Protein AF-A0A9X8VE17-F1 (afdb_monomer_lite)

Structure (mmCIF, N/CA/C/O backbone):
data_AF-A0A9X8VE17-F1
#
_entry.id   AF-A0A9X8VE17-F1
#
loop_
_atom_site.group_PDB
_atom_site.id
_atom_site.type_symbol
_atom_site.label_atom_id
_atom_site.label_alt_id
_atom_site.label_comp_id
_atom_site.label_asym_id
_atom_site.label_entity_id
_atom_site.label_seq_id
_atom_site.pdbx_PDB_ins_code
_atom_site.Cartn_x
_atom_site.Cartn_y
_atom_site.Cartn_z
_atom_site.occupancy
_atom_site.B_iso_or_equiv
_atom_site.auth_seq_id
_atom_site.auth_comp_id
_atom_site.auth_asym_id
_atom_site.auth_atom_id
_atom_site.pdbx_PDB_model_num
ATOM 1 N N . ARG A 1 1 ? 19.523 14.656 -23.746 1.00 60.06 1 ARG A N 1
ATOM 2 C CA . ARG A 1 1 ? 18.960 14.299 -22.415 1.00 60.06 1 ARG A CA 1
ATOM 3 C C . ARG A 1 1 ? 18.462 12.843 -22.344 1.00 60.06 1 ARG A C 1
ATOM 5 O O . ARG A 1 1 ? 18.569 12.260 -21.279 1.00 60.06 1 ARG A O 1
ATOM 12 N N . TYR A 1 2 ? 18.036 12.218 -23.453 1.00 60.88 2 TYR A N 1
ATOM 13 C CA . TYR A 1 2 ? 17.623 10.797 -23.511 1.00 60.88 2 TYR A CA 1
ATOM 14 C C . TYR A 1 2 ? 18.753 9.784 -23.213 1.00 60.88 2 TYR A C 1
ATOM 16 O O . TYR A 1 2 ? 18.514 8.727 -22.639 1.00 60.88 2 TYR A O 1
ATOM 24 N N . TRP A 1 3 ? 20.002 10.150 -23.526 1.00 64.88 3 TRP A N 1
ATOM 25 C CA . TRP A 1 3 ? 21.197 9.317 -23.330 1.00 64.88 3 TRP A CA 1
ATOM 26 C C . TRP A 1 3 ? 21.394 8.856 -21.877 1.00 64.88 3 TRP A C 1
ATOM 28 O O . TRP A 1 3 ? 21.814 7.730 -21.655 1.00 64.88 3 TRP A O 1
ATOM 38 N N . MET A 1 4 ? 21.037 9.672 -20.876 1.00 67.06 4 MET A N 1
ATOM 39 C CA . MET A 1 4 ? 21.153 9.272 -19.462 1.00 67.06 4 MET A CA 1
ATOM 40 C C . MET A 1 4 ? 20.167 8.161 -19.083 1.00 67.06 4 MET A C 1
ATOM 42 O O . MET A 1 4 ? 20.510 7.277 -18.312 1.00 67.06 4 MET A O 1
ATOM 46 N N . ILE A 1 5 ? 18.961 8.173 -19.656 1.00 67.19 5 ILE A N 1
ATOM 47 C CA . ILE A 1 5 ? 17.903 7.201 -19.344 1.00 67.19 5 ILE A CA 1
ATOM 48 C C . ILE A 1 5 ? 18.183 5.858 -20.040 1.00 67.19 5 ILE A C 1
ATOM 50 O O . ILE A 1 5 ? 17.869 4.800 -19.495 1.00 67.19 5 ILE A O 1
ATOM 54 N N . ALA A 1 6 ? 18.814 5.894 -21.220 1.00 71.25 6 ALA A N 1
ATOM 55 C CA . ALA A 1 6 ? 19.237 4.705 -21.963 1.00 71.25 6 ALA A CA 1
ATOM 56 C C . ALA A 1 6 ? 20.400 3.948 -21.294 1.00 71.25 6 ALA A C 1
ATOM 58 O O . ALA A 1 6 ? 20.524 2.743 -21.484 1.00 71.25 6 ALA A O 1
ATOM 59 N N . ASN A 1 7 ? 21.221 4.637 -20.493 1.00 78.12 7 ASN A N 1
ATOM 60 C CA . ASN A 1 7 ? 22.345 4.034 -19.769 1.00 78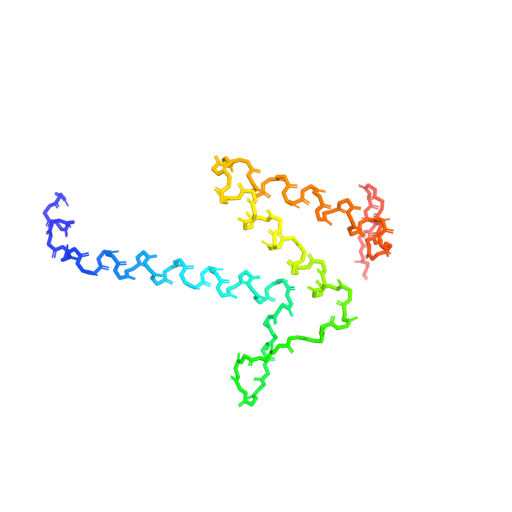.12 7 ASN A CA 1
ATOM 61 C C . ASN A 1 7 ? 21.942 3.370 -18.444 1.00 78.12 7 ASN A C 1
ATOM 63 O O . ASN A 1 7 ? 22.770 2.706 -17.828 1.00 78.12 7 ASN A O 1
ATOM 67 N N . ILE A 1 8 ? 20.693 3.525 -17.989 1.00 81.00 8 ILE A N 1
ATOM 68 C CA . ILE A 1 8 ? 20.215 2.814 -16.801 1.00 81.00 8 ILE A CA 1
ATOM 69 C C . ILE A 1 8 ? 19.854 1.384 -17.222 1.00 81.00 8 ILE A C 1
ATOM 71 O O . ILE A 1 8 ? 18.896 1.213 -17.988 1.00 81.00 8 ILE A O 1
ATOM 75 N N . PRO A 1 9 ? 20.568 0.356 -16.727 1.00 86.44 9 PRO A N 1
ATOM 76 C CA . PRO A 1 9 ? 20.291 -1.021 -17.099 1.00 86.44 9 PRO A CA 1
ATOM 77 C C . PRO A 1 9 ? 18.865 -1.408 -16.700 1.00 86.44 9 PRO A C 1
ATOM 79 O O . PRO A 1 9 ? 18.371 -1.039 -15.631 1.00 86.44 9 PRO A O 1
ATOM 82 N N . VAL A 1 10 ? 18.198 -2.175 -17.566 1.00 84.62 10 VAL A N 1
ATOM 83 C CA . VAL A 1 10 ? 16.791 -2.578 -17.392 1.00 84.62 10 VAL A CA 1
ATOM 84 C C . VAL A 1 10 ? 16.574 -3.282 -16.049 1.00 84.62 10 VAL A C 1
ATOM 86 O O . VAL A 1 10 ? 15.580 -3.015 -15.379 1.00 84.62 10 VAL A O 1
ATOM 89 N N . SER A 1 11 ? 17.544 -4.079 -15.591 1.00 86.75 11 SER A N 1
ATOM 90 C CA . SER A 1 11 ? 17.516 -4.737 -14.279 1.00 86.75 11 SER A CA 1
ATOM 91 C C . SER A 1 11 ? 17.376 -3.756 -13.110 1.00 86.75 11 SER A C 1
ATOM 93 O O . SER A 1 11 ? 16.666 -4.039 -12.151 1.00 86.75 11 SER A O 1
ATOM 95 N N . LEU A 1 12 ? 17.995 -2.576 -13.200 1.00 87.88 12 LEU A N 1
ATOM 96 C CA . LEU A 1 12 ? 17.941 -1.546 -12.157 1.00 87.88 12 LEU A CA 1
ATOM 97 C C . LEU A 1 12 ? 16.576 -0.847 -12.156 1.00 87.88 12 LEU A C 1
ATOM 99 O O . LEU A 1 12 ? 16.006 -0.584 -11.100 1.00 87.88 12 LEU A O 1
ATOM 103 N N . ARG A 1 13 ? 15.994 -0.637 -13.343 1.00 86.25 13 ARG A N 1
ATOM 104 C CA . ARG A 1 13 ? 14.637 -0.092 -13.491 1.00 86.25 13 ARG A CA 1
ATOM 105 C C . ARG A 1 13 ? 13.582 -1.031 -12.904 1.00 86.25 13 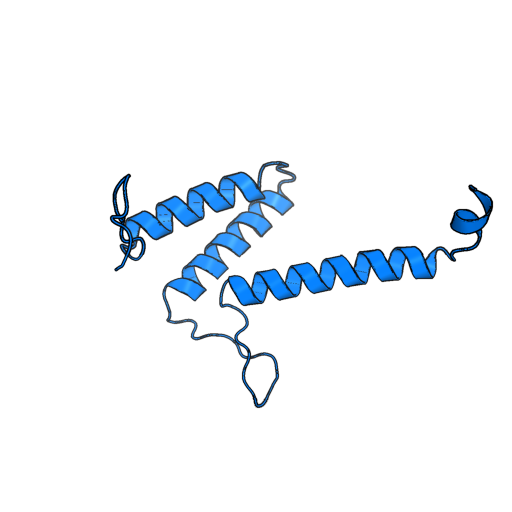ARG A C 1
ATOM 107 O O . ARG A 1 13 ? 12.730 -0.576 -12.146 1.00 86.25 13 ARG A O 1
ATOM 114 N N . VAL A 1 14 ? 13.671 -2.324 -13.219 1.00 88.31 14 VAL A N 1
ATOM 115 C CA . VAL A 1 14 ? 12.755 -3.350 -12.694 1.00 88.31 14 VAL A CA 1
ATOM 116 C C . VAL A 1 14 ? 12.936 -3.519 -11.182 1.00 88.31 14 VAL A C 1
ATOM 118 O O . VAL A 1 14 ? 11.947 -3.596 -10.451 1.00 88.31 14 VAL A O 1
ATOM 121 N N . GLY A 1 15 ? 14.182 -3.491 -10.697 1.00 91.75 15 GLY A N 1
ATOM 122 C CA . GLY A 1 15 ? 14.499 -3.550 -9.270 1.00 91.75 15 GLY A CA 1
ATOM 123 C C . GLY A 1 15 ? 13.866 -2.410 -8.469 1.00 91.75 15 GLY A C 1
ATOM 124 O O . GLY A 1 15 ? 13.231 -2.666 -7.449 1.00 91.75 15 GLY A O 1
ATOM 125 N N . ILE A 1 16 ? 13.949 -1.168 -8.960 1.00 92.31 16 ILE A N 1
ATOM 126 C CA . ILE A 1 16 ? 13.322 -0.004 -8.309 1.00 92.31 16 ILE A CA 1
ATOM 127 C C . ILE A 1 16 ? 11.799 -0.165 -8.249 1.00 92.31 16 ILE A C 1
ATOM 129 O O . ILE A 1 16 ? 11.207 0.010 -7.185 1.00 92.31 16 ILE A O 1
ATOM 133 N N . THR A 1 17 ? 11.152 -0.540 -9.358 1.00 91.00 17 THR A N 1
ATOM 134 C CA . THR A 1 17 ? 9.691 -0.725 -9.379 1.00 91.00 17 THR A CA 1
ATOM 135 C C . THR A 1 17 ? 9.232 -1.855 -8.461 1.00 91.00 17 THR A C 1
ATOM 137 O O . THR A 1 17 ? 8.243 -1.699 -7.746 1.00 91.00 17 THR A O 1
ATOM 140 N N . SER A 1 18 ? 9.977 -2.965 -8.425 1.00 93.56 18 SER A N 1
ATOM 141 C CA . SER A 1 18 ? 9.691 -4.086 -7.528 1.00 93.56 18 SER A CA 1
ATOM 142 C C . SER A 1 18 ? 9.865 -3.680 -6.066 1.00 93.56 18 SER A C 1
ATOM 144 O O . SER A 1 18 ? 9.019 -4.013 -5.240 1.00 93.56 18 SER A O 1
ATOM 146 N N . GLY A 1 19 ? 10.928 -2.937 -5.742 1.00 91.69 19 GLY A N 1
ATOM 147 C CA . GLY A 1 19 ? 11.199 -2.461 -4.386 1.00 91.69 19 GLY A CA 1
ATOM 148 C C . GLY A 1 19 ? 10.113 -1.519 -3.868 1.00 91.69 19 GLY A C 1
ATOM 149 O O . GLY A 1 19 ? 9.618 -1.706 -2.760 1.00 91.69 19 GLY A O 1
ATOM 150 N N . ILE A 1 20 ? 9.681 -0.557 -4.687 1.00 93.94 20 ILE A N 1
ATOM 151 C CA . ILE A 1 20 ? 8.605 0.379 -4.329 1.00 93.94 20 ILE A CA 1
ATOM 152 C C . ILE A 1 20 ? 7.286 -0.369 -4.096 1.00 93.94 20 ILE A C 1
ATOM 154 O O . ILE A 1 20 ? 6.608 -0.113 -3.103 1.00 93.94 20 ILE A O 1
ATOM 158 N N . GLY A 1 21 ? 6.935 -1.320 -4.968 1.00 90.06 21 GLY A N 1
ATOM 159 C CA . GLY A 1 21 ? 5.709 -2.108 -4.819 1.00 90.06 21 GLY A CA 1
ATOM 160 C C . GLY A 1 21 ? 5.689 -2.926 -3.526 1.00 90.06 21 GLY A C 1
ATOM 161 O O . GLY A 1 21 ? 4.707 -2.899 -2.786 1.00 90.06 21 GLY A O 1
ATOM 162 N N . LEU A 1 22 ? 6.801 -3.596 -3.216 1.00 90.19 22 LEU A N 1
ATOM 163 C CA . LEU A 1 22 ? 6.935 -4.412 -2.009 1.00 90.19 22 LEU A CA 1
ATOM 164 C C . LEU A 1 22 ? 6.915 -3.543 -0.739 1.00 90.19 22 LEU A C 1
ATOM 166 O O . LEU A 1 22 ? 6.265 -3.898 0.243 1.00 90.19 22 LEU A O 1
ATOM 170 N N . PHE A 1 23 ? 7.538 -2.362 -0.787 1.00 89.12 23 PHE A N 1
ATOM 171 C CA . PHE A 1 23 ? 7.528 -1.396 0.311 1.00 89.12 23 PHE A CA 1
ATOM 172 C C . PHE A 1 23 ? 6.129 -0.825 0.589 1.00 89.12 23 PHE A C 1
ATOM 174 O O . PHE A 1 23 ? 5.687 -0.801 1.739 1.00 89.12 23 PHE A O 1
ATOM 181 N N . ILE A 1 24 ? 5.400 -0.413 -0.454 1.00 88.62 24 ILE A N 1
ATOM 182 C CA . ILE A 1 24 ? 4.017 0.076 -0.323 1.00 88.62 24 ILE A CA 1
ATOM 183 C C . ILE A 1 24 ? 3.103 -1.040 0.200 1.00 88.62 24 ILE A C 1
ATOM 185 O O . ILE A 1 24 ? 2.283 -0.791 1.084 1.00 88.62 24 ILE A O 1
ATOM 189 N N . GLY A 1 25 ? 3.276 -2.274 -0.283 1.00 86.75 25 GLY A N 1
ATOM 190 C CA . GLY A 1 25 ? 2.549 -3.439 0.223 1.00 86.75 25 GLY A CA 1
ATOM 191 C C . GLY A 1 25 ? 2.776 -3.662 1.720 1.00 86.75 25 GLY A C 1
ATOM 192 O O . GLY A 1 25 ? 1.817 -3.836 2.473 1.00 86.75 25 GLY A O 1
ATOM 193 N N . MET A 1 26 ? 4.029 -3.568 2.174 1.00 83.12 26 MET A N 1
ATOM 194 C CA . MET A 1 26 ? 4.381 -3.707 3.590 1.00 83.12 26 MET A CA 1
ATOM 195 C C . MET A 1 26 ? 3.775 -2.589 4.453 1.00 83.12 26 MET A C 1
ATOM 197 O O . MET A 1 26 ? 3.218 -2.862 5.516 1.00 83.12 26 MET A O 1
ATOM 201 N N . MET A 1 27 ? 3.814 -1.337 3.982 1.00 82.88 27 MET A N 1
ATOM 202 C CA . MET A 1 27 ? 3.171 -0.203 4.659 1.00 82.88 27 MET A CA 1
ATOM 203 C C . MET A 1 27 ? 1.649 -0.371 4.763 1.00 82.88 27 MET A C 1
ATOM 205 O O . MET A 1 27 ? 1.069 -0.058 5.802 1.00 82.88 27 MET A O 1
ATOM 209 N N . GLY A 1 28 ? 1.000 -0.907 3.725 1.00 78.00 28 GLY A N 1
ATOM 210 C CA . GLY A 1 28 ? -0.428 -1.232 3.752 1.00 78.00 28 GLY A CA 1
ATOM 211 C C . GLY A 1 28 ? -0.762 -2.289 4.805 1.00 78.00 28 GLY A C 1
ATOM 212 O O . GLY A 1 28 ? -1.678 -2.097 5.603 1.00 78.00 28 GLY A O 1
ATOM 213 N N . LEU A 1 29 ? 0.030 -3.362 4.869 1.00 77.31 29 LEU A N 1
ATOM 214 C CA . LEU A 1 29 ? -0.156 -4.448 5.835 1.00 77.31 29 LEU A CA 1
ATOM 215 C C . LEU A 1 29 ? 0.062 -3.984 7.287 1.00 77.31 29 LEU A C 1
ATOM 217 O O . LEU A 1 29 ? -0.631 -4.443 8.197 1.00 77.31 29 LEU A O 1
ATOM 221 N N . LYS A 1 30 ? 0.970 -3.019 7.488 1.00 74.38 30 LYS A N 1
ATOM 222 C CA . LYS A 1 30 ? 1.179 -2.335 8.769 1.00 74.38 30 LYS A CA 1
ATOM 223 C C . LYS A 1 30 ? 0.005 -1.429 9.151 1.00 74.38 30 LYS A C 1
ATOM 225 O O . LYS A 1 30 ? -0.455 -1.478 10.28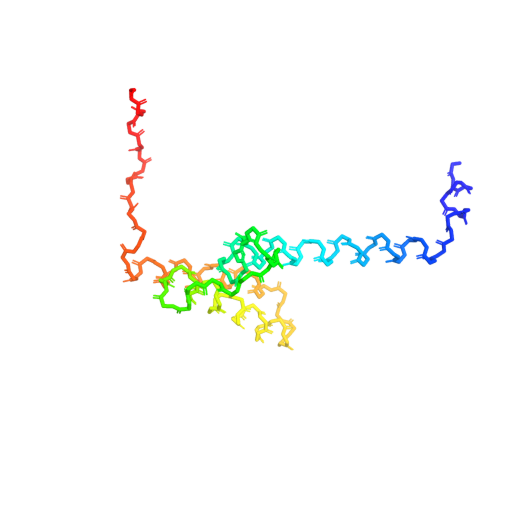7 1.00 74.38 30 LYS A O 1
ATOM 230 N N . ASN A 1 31 ? -0.491 -0.610 8.223 1.00 72.31 31 ASN A N 1
ATOM 231 C CA . ASN A 1 31 ? -1.620 0.295 8.481 1.00 72.31 31 ASN A CA 1
ATOM 232 C C . ASN A 1 31 ? -2.936 -0.454 8.733 1.00 72.31 31 ASN A C 1
ATOM 234 O O . ASN A 1 31 ? -3.748 0.000 9.530 1.00 72.31 31 ASN A O 1
ATOM 238 N N . ALA A 1 32 ? -3.126 -1.618 8.109 1.00 66.56 32 ALA A N 1
ATOM 239 C CA . ALA A 1 32 ? -4.264 -2.499 8.364 1.00 66.56 32 ALA A CA 1
ATOM 240 C C . ALA A 1 32 ? -4.194 -3.218 9.731 1.00 66.56 32 ALA A C 1
ATOM 242 O O . ALA A 1 32 ? -5.112 -3.955 10.079 1.00 66.56 32 ALA A O 1
ATOM 243 N N . GLY A 1 33 ? -3.100 -3.065 10.488 1.00 63.44 33 GLY A N 1
ATOM 244 C CA . GLY A 1 33 ? -2.887 -3.735 11.775 1.00 63.44 33 GLY A CA 1
ATOM 245 C C . GLY A 1 33 ? -2.552 -5.229 11.673 1.00 63.44 33 GLY A C 1
ATOM 246 O O . GLY A 1 33 ? -2.304 -5.864 12.695 1.00 63.44 33 GLY A O 1
ATOM 247 N N . ILE A 1 34 ? -2.506 -5.793 10.460 1.00 65.12 34 ILE A N 1
ATOM 248 C CA . ILE A 1 34 ? -2.176 -7.207 10.211 1.00 65.12 34 ILE A CA 1
ATOM 249 C C . ILE A 1 34 ? -0.718 -7.486 10.607 1.00 65.12 34 ILE A C 1
ATOM 251 O O . ILE A 1 34 ? -0.426 -8.520 11.208 1.00 65.12 34 ILE A O 1
ATOM 255 N N . VAL A 1 35 ? 0.182 -6.537 10.324 1.00 60.81 35 VAL A N 1
ATOM 256 C CA . VAL A 1 35 ? 1.583 -6.561 10.766 1.00 60.81 35 VAL A CA 1
ATOM 257 C C . VAL A 1 35 ? 1.822 -5.457 11.788 1.00 60.81 35 VAL A C 1
ATOM 259 O O . VAL A 1 35 ? 1.815 -4.272 11.457 1.00 60.81 35 VAL A O 1
ATOM 262 N N . VAL A 1 36 ? 2.080 -5.839 13.037 1.00 58.47 36 VAL A N 1
ATOM 263 C CA . VAL A 1 36 ? 2.487 -4.913 14.097 1.00 58.47 36 VAL A CA 1
ATOM 264 C C . VAL A 1 36 ? 3.993 -5.037 14.299 1.00 58.47 36 VAL A C 1
ATOM 266 O O . VAL A 1 36 ? 4.537 -6.141 14.366 1.00 58.47 36 VAL A O 1
ATOM 269 N N . ALA A 1 37 ? 4.671 -3.892 14.382 1.00 52.56 37 ALA A N 1
ATOM 270 C CA . ALA A 1 37 ? 6.087 -3.854 14.714 1.00 52.56 37 ALA A CA 1
ATOM 271 C C . ALA A 1 37 ? 6.263 -4.353 16.153 1.00 52.56 37 ALA A C 1
ATOM 273 O O . ALA A 1 37 ? 5.767 -3.733 17.093 1.00 52.56 37 ALA A O 1
ATOM 274 N N . ASN A 1 38 ? 6.944 -5.483 16.307 1.00 43.88 38 ASN A N 1
ATOM 275 C CA . ASN A 1 38 ? 7.323 -6.031 17.600 1.00 43.88 38 ASN A CA 1
ATOM 276 C C . ASN A 1 38 ? 8.856 -5.968 17.703 1.00 43.88 38 ASN A C 1
ATOM 278 O O . ASN A 1 38 ? 9.522 -6.357 16.736 1.00 43.88 38 ASN A O 1
ATOM 282 N N . PRO A 1 39 ? 9.413 -5.431 18.805 1.00 44.88 39 PRO A N 1
ATOM 283 C CA . PRO A 1 39 ? 10.853 -5.219 18.956 1.00 44.88 39 PRO A CA 1
ATOM 284 C C . PRO A 1 39 ? 11.701 -6.492 18.805 1.00 44.88 39 PRO A C 1
ATOM 286 O O . PRO A 1 39 ? 12.872 -6.371 18.459 1.00 44.88 39 PRO A O 1
ATOM 289 N N . ASP A 1 40 ? 11.123 -7.686 18.977 1.00 47.66 40 ASP A N 1
ATOM 290 C CA . ASP A 1 40 ? 11.874 -8.950 18.943 1.00 47.66 40 ASP A CA 1
ATOM 291 C C . ASP A 1 40 ? 11.943 -9.629 17.560 1.00 47.66 40 ASP A C 1
ATOM 293 O O . ASP A 1 40 ? 12.881 -10.376 17.289 1.00 47.66 40 ASP A O 1
ATOM 297 N N . THR A 1 41 ? 10.983 -9.390 16.656 1.00 44.91 41 THR A N 1
ATOM 298 C CA . THR A 1 41 ? 10.896 -10.123 15.369 1.00 44.91 41 THR A CA 1
ATOM 299 C C . THR A 1 41 ? 10.678 -9.243 14.141 1.00 44.91 41 THR A C 1
ATOM 301 O O . THR A 1 41 ? 10.588 -9.771 13.033 1.00 44.91 41 THR A O 1
ATOM 304 N N . LEU A 1 42 ? 10.581 -7.915 14.300 1.00 47.47 42 LEU A N 1
ATOM 305 C CA . LEU A 1 42 ? 10.295 -6.922 13.244 1.00 47.47 42 LEU A CA 1
ATOM 306 C C . LEU A 1 42 ? 8.927 -7.089 12.541 1.00 47.47 42 LEU A C 1
ATOM 308 O O . LEU A 1 42 ? 8.439 -6.137 11.932 1.00 47.47 42 LEU A O 1
ATOM 312 N N . VAL A 1 43 ? 8.277 -8.252 12.661 1.00 52.66 43 VAL A N 1
ATOM 313 C CA . VAL A 1 43 ? 6.974 -8.601 12.087 1.00 52.66 43 VAL A CA 1
ATOM 314 C C . VAL A 1 43 ? 6.253 -9.534 13.065 1.00 52.66 43 VAL A C 1
ATOM 316 O O . VAL A 1 43 ? 6.592 -10.711 13.175 1.00 52.66 43 VAL A O 1
ATOM 319 N N . THR A 1 44 ? 5.242 -9.027 13.767 1.00 54.06 44 THR A N 1
ATOM 320 C CA . THR A 1 44 ? 4.321 -9.856 14.559 1.00 54.06 44 THR A CA 1
ATOM 321 C C . THR A 1 44 ? 2.924 -9.752 13.977 1.00 54.06 44 THR A C 1
ATOM 323 O O . THR A 1 44 ? 2.481 -8.673 13.576 1.00 54.06 44 THR A O 1
ATOM 326 N N . ILE A 1 45 ? 2.228 -10.887 13.934 1.00 55.88 45 ILE A N 1
ATOM 327 C CA . ILE A 1 45 ? 0.806 -10.940 13.601 1.00 55.88 45 ILE A CA 1
ATOM 328 C C . ILE A 1 45 ? 0.076 -10.174 14.707 1.00 55.88 45 ILE A C 1
ATOM 330 O O . ILE A 1 45 ? 0.149 -10.558 15.876 1.00 55.88 45 ILE A O 1
ATOM 334 N N . GLY A 1 46 ? -0.559 -9.052 14.355 1.00 56.22 46 GLY A N 1
ATOM 335 C CA . GLY A 1 46 ? -1.348 -8.265 15.303 1.00 56.22 46 GLY A CA 1
ATOM 336 C C . GLY A 1 46 ? -2.420 -9.127 15.977 1.00 56.22 46 GLY A C 1
ATOM 337 O O . GLY A 1 46 ? -2.796 -10.176 15.459 1.00 56.22 46 GLY A O 1
ATOM 338 N N . SER A 1 47 ? -2.925 -8.702 17.139 1.00 56.50 47 SER A N 1
ATOM 339 C CA . SER A 1 47 ? -4.028 -9.393 17.823 1.00 56.50 47 SER A CA 1
ATOM 340 C C . SER A 1 47 ? -5.202 -9.611 16.858 1.00 56.50 47 SER A C 1
ATOM 342 O O . SER A 1 47 ? -5.947 -8.675 16.555 1.00 56.50 47 SER A O 1
ATOM 344 N N . LEU A 1 48 ? -5.365 -10.855 16.392 1.00 52.19 48 LEU A N 1
ATOM 345 C CA . LEU A 1 48 ? -6.421 -11.286 15.466 1.00 52.19 48 LEU A CA 1
ATOM 346 C C . LEU A 1 48 ? -7.832 -11.096 16.058 1.00 52.19 48 LEU A C 1
ATOM 348 O O . LEU A 1 48 ? -8.820 -11.173 15.336 1.00 52.19 48 LEU A O 1
ATOM 352 N N . THR A 1 49 ? -7.920 -10.820 17.363 1.00 52.66 49 THR A N 1
ATOM 353 C CA . THR A 1 49 ? -9.160 -10.564 18.112 1.00 52.66 49 THR A CA 1
ATOM 354 C C . THR A 1 49 ? -9.512 -9.071 18.187 1.00 52.66 49 THR A C 1
ATOM 356 O O . THR A 1 49 ? -10.596 -8.710 18.641 1.00 52.66 49 THR A O 1
ATOM 359 N N . SER A 1 50 ? -8.627 -8.167 17.754 1.00 61.09 50 SER A N 1
ATOM 360 C CA . SER A 1 50 ? -8.924 -6.729 17.745 1.00 61.09 50 SER A CA 1
ATOM 361 C C . SER A 1 50 ? -9.766 -6.333 16.524 1.00 61.09 50 SER A C 1
ATOM 363 O O . SER A 1 50 ? -9.462 -6.718 15.393 1.00 61.09 50 SER A O 1
ATOM 365 N N . HIS A 1 51 ? -10.821 -5.539 16.746 1.00 60.06 51 HIS A N 1
ATOM 366 C CA . HIS A 1 51 ? -11.776 -5.122 15.706 1.00 60.06 51 HIS A CA 1
ATOM 367 C C . HIS A 1 51 ? -11.088 -4.455 14.498 1.00 60.06 51 HIS A C 1
ATOM 369 O O . HIS A 1 51 ? -11.460 -4.709 13.354 1.00 60.06 51 HIS A O 1
ATOM 375 N N . ASN A 1 52 ? -10.011 -3.696 14.731 1.00 64.12 52 ASN A N 1
ATOM 376 C CA . ASN A 1 52 ? -9.226 -3.056 13.671 1.00 64.12 52 ASN A CA 1
ATOM 377 C C . ASN A 1 52 ? -8.520 -4.046 12.730 1.00 64.12 52 ASN A C 1
ATOM 379 O O . ASN A 1 52 ? -8.525 -3.837 11.518 1.00 64.12 52 ASN A O 1
ATOM 383 N N . VAL A 1 53 ? -7.940 -5.130 13.256 1.00 67.06 53 VAL A N 1
ATOM 384 C CA . VAL A 1 53 ? -7.242 -6.137 12.432 1.00 67.06 53 VAL A CA 1
ATOM 385 C C . VAL A 1 53 ? -8.241 -6.932 11.602 1.00 67.06 53 VAL A C 1
ATOM 387 O O . VAL A 1 53 ? -7.976 -7.231 10.438 1.00 67.06 53 VAL A O 1
ATOM 390 N N . LEU A 1 54 ? -9.416 -7.217 12.169 1.00 67.75 54 LEU A N 1
ATOM 391 C CA . LEU A 1 54 ? -10.492 -7.894 11.456 1.00 67.75 54 LEU A CA 1
ATOM 392 C C . LEU A 1 54 ? -11.006 -7.039 10.290 1.00 67.75 54 LEU A C 1
ATOM 394 O O . LEU A 1 54 ? -11.106 -7.546 9.177 1.00 67.75 54 LEU A O 1
ATOM 398 N N . LEU A 1 55 ? -11.258 -5.743 10.511 1.00 68.75 55 LEU A N 1
ATOM 399 C CA . LEU A 1 55 ? -11.675 -4.808 9.457 1.00 68.75 55 LEU A CA 1
ATOM 400 C C . LEU A 1 55 ? -10.596 -4.631 8.380 1.00 68.75 55 LEU A C 1
ATOM 402 O O . LEU A 1 55 ? -10.911 -4.654 7.190 1.00 68.75 55 LEU A O 1
ATOM 406 N N . GLY A 1 56 ? -9.325 -4.515 8.777 1.00 71.06 56 GLY A N 1
ATOM 407 C CA . GLY A 1 56 ? -8.191 -4.431 7.854 1.00 71.06 56 GLY A CA 1
ATOM 408 C C . GLY A 1 56 ? -8.028 -5.687 6.991 1.00 71.06 56 GLY A C 1
ATOM 409 O O . GLY A 1 56 ? -7.841 -5.585 5.777 1.00 71.06 56 GLY A O 1
ATOM 410 N N . ALA A 1 57 ? -8.163 -6.874 7.587 1.00 74.56 57 ALA A N 1
ATOM 411 C CA . ALA A 1 57 ? -8.121 -8.149 6.874 1.00 74.56 57 ALA A CA 1
ATOM 412 C C . ALA A 1 57 ? -9.315 -8.322 5.925 1.00 74.56 57 ALA A C 1
ATOM 414 O O . ALA A 1 57 ? -9.127 -8.738 4.783 1.00 74.56 57 ALA A O 1
ATOM 415 N N . LEU A 1 58 ? -10.523 -7.953 6.359 1.00 75.25 58 LEU A N 1
ATOM 416 C CA . LEU A 1 58 ? -11.735 -8.020 5.539 1.00 75.25 58 LEU A CA 1
ATOM 417 C C . LEU A 1 58 ? -11.633 -7.065 4.336 1.00 75.25 58 LEU A C 1
ATOM 419 O O . LEU A 1 58 ? -11.863 -7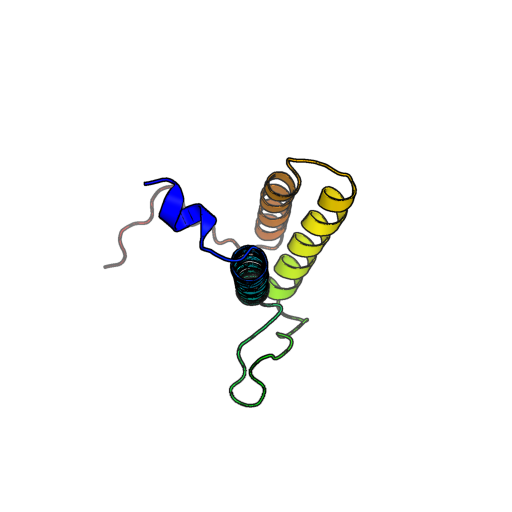.479 3.200 1.00 75.25 58 LEU A O 1
ATOM 423 N N . GLY A 1 59 ? -11.193 -5.823 4.558 1.00 74.62 59 GLY A N 1
ATOM 424 C CA . GLY A 1 59 ? -10.957 -4.842 3.497 1.00 74.62 59 GLY A CA 1
ATOM 425 C C . GLY A 1 59 ? -9.884 -5.291 2.501 1.00 74.62 59 GLY A C 1
ATOM 426 O O . GLY A 1 59 ? -10.088 -5.191 1.288 1.00 74.62 59 GLY A O 1
ATOM 427 N N . PHE A 1 60 ? -8.773 -5.865 2.978 1.00 79.50 60 PHE A N 1
ATOM 428 C CA . PHE A 1 60 ? -7.743 -6.450 2.113 1.00 79.50 60 PHE A CA 1
ATOM 429 C C . PHE A 1 60 ? -8.290 -7.622 1.286 1.00 79.50 60 PHE A C 1
ATOM 431 O O . PHE A 1 60 ? -8.038 -7.705 0.083 1.00 79.50 60 PHE A O 1
ATOM 438 N N . PHE A 1 61 ? -9.090 -8.494 1.903 1.00 81.75 61 PHE A N 1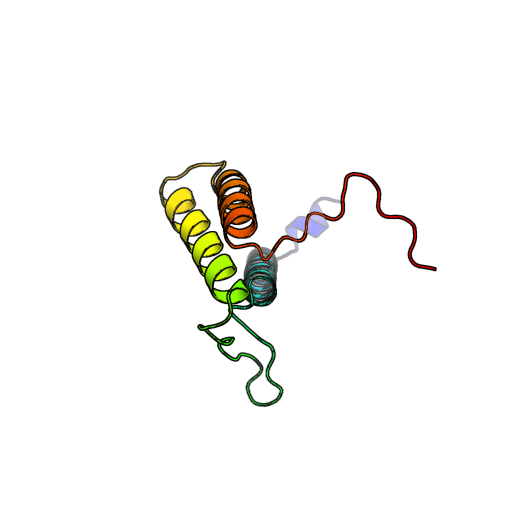
ATOM 439 C CA . PHE A 1 61 ? -9.697 -9.637 1.227 1.00 81.75 61 PHE A CA 1
ATOM 440 C C . PHE A 1 61 ? -10.684 -9.197 0.138 1.00 81.75 61 PHE A C 1
ATOM 442 O O . PHE A 1 61 ? -10.648 -9.724 -0.973 1.00 81.75 61 PHE A O 1
ATOM 449 N N . ILE A 1 62 ? -11.507 -8.176 0.404 1.00 79.88 62 ILE A N 1
ATOM 450 C CA . ILE A 1 62 ? -12.414 -7.586 -0.593 1.00 79.88 62 ILE A CA 1
ATOM 451 C C . ILE A 1 62 ? -11.625 -7.018 -1.777 1.00 79.88 62 ILE A C 1
ATOM 453 O O . ILE A 1 62 ? -11.981 -7.295 -2.924 1.00 79.88 62 ILE A O 1
ATOM 457 N N . ILE A 1 63 ? -10.538 -6.273 -1.525 1.00 82.56 63 ILE A N 1
ATOM 458 C CA . ILE A 1 63 ? -9.671 -5.744 -2.594 1.00 82.56 63 ILE A CA 1
ATOM 459 C C . ILE A 1 63 ? -9.098 -6.897 -3.419 1.00 82.56 63 ILE A C 1
ATOM 461 O O . ILE A 1 63 ? -9.159 -6.844 -4.644 1.00 82.56 63 ILE A O 1
ATOM 465 N N . ALA A 1 64 ? -8.577 -7.945 -2.777 1.00 80.75 64 ALA A N 1
ATOM 466 C CA . ALA A 1 64 ? -7.974 -9.086 -3.462 1.00 80.75 64 ALA A CA 1
ATOM 467 C C . ALA A 1 64 ? -8.983 -9.839 -4.348 1.00 80.75 64 ALA A C 1
ATOM 469 O O . ALA A 1 64 ? -8.684 -10.145 -5.504 1.00 80.75 64 ALA A O 1
ATOM 470 N N . VAL A 1 65 ? -10.198 -10.083 -3.846 1.00 81.56 65 VAL A N 1
ATOM 471 C CA . VAL A 1 65 ? -11.263 -10.781 -4.585 1.00 81.56 65 VAL A CA 1
ATOM 472 C C . VAL A 1 65 ? -11.782 -9.945 -5.761 1.00 81.56 65 VAL A C 1
ATOM 474 O O . VAL A 1 65 ? -11.927 -10.474 -6.864 1.00 81.56 65 VAL A O 1
ATOM 477 N N . LEU A 1 66 ? -12.035 -8.642 -5.574 1.00 77.75 66 LEU A N 1
ATOM 478 C CA . LEU A 1 66 ? -12.488 -7.766 -6.668 1.00 77.75 66 LEU A CA 1
ATOM 479 C C . LEU A 1 66 ? -11.378 -7.480 -7.688 1.00 77.75 66 LEU A C 1
ATOM 481 O O . LEU A 1 66 ? -11.664 -7.349 -8.879 1.00 77.75 66 LEU A O 1
ATOM 485 N N . SER A 1 67 ? -10.122 -7.419 -7.243 1.00 80.56 67 SER A N 1
ATOM 486 C CA . SER A 1 67 ? -8.963 -7.266 -8.126 1.00 80.56 67 SER A CA 1
ATOM 487 C C . SER A 1 67 ? -8.781 -8.495 -9.023 1.00 80.56 67 SER A C 1
ATOM 489 O O . SER A 1 67 ? -8.580 -8.346 -10.227 1.00 80.56 67 SER A O 1
ATOM 491 N N . SER A 1 68 ? -8.981 -9.716 -8.499 1.00 77.81 68 SER A N 1
ATOM 492 C CA . SER A 1 68 ? -8.936 -10.946 -9.315 1.00 77.81 68 SER A CA 1
ATOM 493 C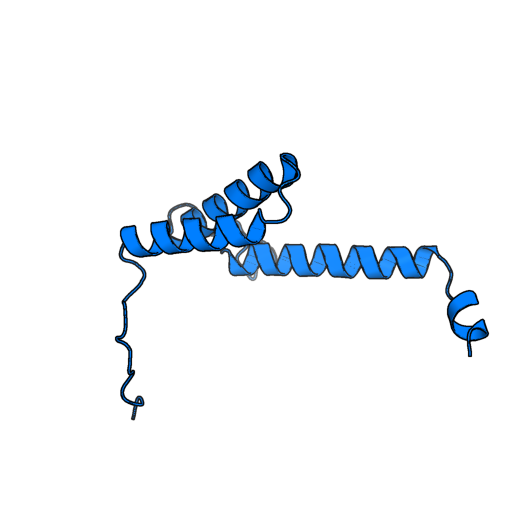 C . SER A 1 68 ? -10.020 -10.978 -10.406 1.00 77.81 68 SER A C 1
ATOM 495 O O . SER A 1 68 ? -9.821 -11.545 -11.481 1.00 77.81 68 SER A O 1
ATOM 497 N N . ARG A 1 69 ? -11.146 -10.291 -10.175 1.00 80.56 69 ARG A N 1
ATOM 498 C CA . ARG A 1 69 ? -12.236 -10.102 -11.145 1.00 80.56 69 ARG A CA 1
ATOM 499 C C . ARG A 1 69 ? -11.964 -8.995 -12.182 1.00 80.56 69 ARG A C 1
ATOM 501 O O . ARG A 1 69 ? -12.871 -8.676 -12.944 1.00 80.56 69 ARG A O 1
ATOM 508 N N . ASN A 1 70 ? -10.754 -8.420 -12.240 1.00 71.69 70 ASN A N 1
ATOM 509 C CA . ASN A 1 70 ? -10.365 -7.321 -13.144 1.00 71.69 70 ASN A CA 1
ATOM 510 C C . ASN A 1 70 ? -11.243 -6.057 -13.027 1.00 71.69 70 ASN A C 1
ATOM 512 O O . ASN A 1 70 ? -11.395 -5.283 -13.978 1.00 71.69 70 ASN A O 1
ATOM 516 N N . PHE A 1 71 ? -11.820 -5.809 -11.849 1.00 76.81 71 PHE A N 1
ATOM 517 C CA . PHE A 1 71 ? -12.567 -4.581 -11.606 1.00 76.81 71 PHE A CA 1
ATOM 518 C C . PHE A 1 71 ? -11.600 -3.431 -11.306 1.00 76.81 71 PHE A C 1
ATOM 520 O O . PHE A 1 71 ? -10.989 -3.380 -10.242 1.00 76.81 71 PHE A O 1
ATOM 527 N N . HIS A 1 72 ? -11.497 -2.459 -12.217 1.00 71.38 72 HIS A N 1
ATOM 528 C CA . HIS A 1 72 ? -10.622 -1.288 -12.046 1.00 71.38 72 HIS A CA 1
ATOM 529 C C . HIS A 1 72 ? -10.980 -0.456 -10.797 1.00 71.38 72 HIS A C 1
ATOM 531 O O . HIS A 1 72 ? -10.119 0.197 -10.215 1.00 71.38 72 HIS A O 1
ATOM 537 N N . ALA A 1 73 ? -12.238 -0.522 -10.344 1.00 77.88 73 ALA A N 1
ATOM 538 C CA . ALA A 1 73 ? -12.730 0.162 -9.147 1.00 77.88 73 ALA A CA 1
ATOM 539 C C . ALA A 1 73 ? -12.630 -0.673 -7.849 1.00 77.88 73 ALA A C 1
ATOM 541 O O . ALA A 1 73 ? -13.207 -0.281 -6.836 1.00 77.88 73 ALA A O 1
ATOM 542 N N . ALA A 1 74 ? -11.912 -1.805 -7.847 1.00 76.94 74 ALA A N 1
ATOM 543 C CA . ALA A 1 74 ? -11.819 -2.723 -6.703 1.00 76.94 74 ALA A CA 1
ATOM 544 C C . ALA A 1 74 ? -11.425 -2.035 -5.385 1.00 76.94 74 ALA A C 1
ATOM 546 O O . ALA A 1 74 ? -12.040 -2.267 -4.343 1.00 76.94 74 ALA A O 1
ATOM 547 N N . VAL A 1 75 ? -10.423 -1.153 -5.442 1.00 80.25 75 VAL A N 1
ATOM 548 C CA . VAL A 1 75 ? -9.933 -0.411 -4.272 1.00 80.25 75 VAL A CA 1
ATOM 549 C C . VAL A 1 75 ? -11.001 0.550 -3.747 1.00 80.25 75 VAL A C 1
ATOM 551 O O . VAL A 1 75 ? -11.244 0.609 -2.546 1.00 80.25 75 VAL A O 1
ATOM 554 N N . LEU A 1 76 ? -11.681 1.258 -4.651 1.00 83.81 76 LEU A N 1
ATOM 555 C CA . LEU A 1 76 ? -12.692 2.260 -4.314 1.00 83.81 76 LEU A CA 1
ATOM 556 C C . LEU A 1 76 ? -13.917 1.606 -3.656 1.00 83.81 76 LEU A C 1
ATOM 558 O O . LEU A 1 76 ? -14.379 2.062 -2.613 1.00 83.81 76 LEU A O 1
ATOM 562 N N . VAL A 1 77 ? -14.384 0.483 -4.212 1.00 83.19 77 VAL A N 1
ATOM 563 C CA . VAL A 1 77 ? -15.487 -0.302 -3.639 1.00 83.19 77 VAL A CA 1
ATOM 564 C C . VAL A 1 77 ? -15.115 -0.844 -2.259 1.00 83.19 77 VAL A C 1
ATOM 566 O O . VAL A 1 77 ? -15.919 -0.746 -1.336 1.00 83.19 77 VAL A O 1
ATOM 569 N N . SER A 1 78 ? -13.897 -1.364 -2.087 1.00 78.75 78 SER A N 1
ATOM 570 C CA . SER A 1 78 ? -13.464 -1.869 -0.782 1.00 78.75 78 SER A CA 1
ATOM 571 C C . SER A 1 78 ? -13.443 -0.784 0.289 1.00 78.75 78 SER A C 1
ATOM 573 O O . SER A 1 78 ? -13.907 -1.031 1.398 1.00 78.75 78 SER A O 1
ATOM 575 N N . ILE A 1 79 ? -12.970 0.426 -0.031 1.00 82.62 79 ILE A N 1
ATOM 576 C CA . ILE A 1 79 ? -12.970 1.543 0.924 1.00 82.62 79 ILE A CA 1
ATOM 577 C C . ILE A 1 79 ? -14.401 1.830 1.387 1.00 82.62 79 ILE A C 1
ATOM 579 O O . ILE A 1 79 ? -14.656 1.841 2.585 1.00 82.62 79 ILE A O 1
ATOM 583 N N . VAL A 1 80 ? -15.351 1.966 0.456 1.00 84.25 80 VAL A N 1
ATOM 584 C CA . VAL A 1 80 ? -16.761 2.234 0.789 1.00 84.25 80 VAL A CA 1
ATOM 585 C C . VAL A 1 80 ? -17.356 1.125 1.660 1.00 84.25 80 VAL A C 1
ATOM 587 O O . VAL A 1 80 ? -17.999 1.413 2.670 1.00 84.25 80 VAL A O 1
ATOM 590 N N . VAL A 1 81 ? -17.118 -0.140 1.307 1.00 81.94 81 VAL A N 1
ATOM 591 C CA . VAL A 1 81 ? -17.629 -1.295 2.060 1.00 81.94 81 VAL A CA 1
ATOM 592 C C . VAL A 1 81 ? -17.003 -1.364 3.453 1.00 81.94 81 VAL A C 1
ATOM 594 O O . VAL A 1 81 ? -17.720 -1.514 4.438 1.00 81.94 81 VAL A O 1
ATOM 597 N N . THR A 1 82 ? -15.685 -1.199 3.561 1.00 76.38 82 THR A N 1
ATOM 598 C CA . THR A 1 82 ? -14.967 -1.268 4.842 1.00 76.38 82 THR A CA 1
ATOM 599 C C . THR A 1 82 ? -15.363 -0.105 5.755 1.00 76.38 82 THR A C 1
ATOM 601 O O . THR A 1 82 ? -15.542 -0.305 6.953 1.00 76.38 82 THR A O 1
ATOM 604 N N . THR A 1 83 ? -15.586 1.093 5.203 1.00 76.69 83 THR A N 1
ATOM 605 C CA . THR A 1 83 ? -16.098 2.250 5.953 1.00 76.69 83 THR A CA 1
ATOM 606 C C . THR A 1 83 ? -17.535 2.038 6.433 1.00 76.69 83 THR A C 1
ATOM 608 O O . THR A 1 83 ? -17.828 2.345 7.585 1.00 76.69 83 THR A O 1
ATOM 611 N N . LEU A 1 84 ? -18.425 1.473 5.607 1.00 79.25 84 LEU A N 1
ATOM 612 C CA . LEU A 1 84 ? -19.795 1.130 6.020 1.00 79.25 84 LEU A CA 1
ATOM 613 C C . LEU A 1 84 ? -19.815 0.089 7.144 1.00 79.25 84 LEU A C 1
ATOM 615 O O . LEU A 1 84 ? -20.555 0.241 8.114 1.00 79.25 84 LEU A O 1
ATOM 619 N N . ILE A 1 85 ? -18.980 -0.946 7.032 1.00 73.56 85 ILE A N 1
ATOM 620 C CA . ILE A 1 85 ? -18.849 -1.987 8.056 1.00 73.56 85 ILE A CA 1
ATOM 621 C C . ILE A 1 85 ? -18.264 -1.390 9.345 1.00 73.56 85 ILE A C 1
ATOM 623 O O . ILE A 1 85 ? -18.799 -1.637 10.422 1.00 73.56 85 ILE A O 1
ATOM 627 N N . GLY A 1 86 ? -17.227 -0.550 9.252 1.00 71.38 86 GLY A N 1
ATOM 628 C CA . GLY A 1 86 ? -16.652 0.152 10.405 1.00 71.38 86 GLY A CA 1
ATOM 629 C C . GLY A 1 86 ? -17.640 1.104 11.086 1.00 71.38 86 GLY A C 1
ATOM 630 O O . GLY A 1 86 ? -17.645 1.217 12.311 1.00 71.38 86 GLY A O 1
ATOM 631 N N . TRP A 1 87 ? -18.526 1.738 10.314 1.00 68.31 87 TRP A N 1
ATOM 632 C CA . TRP A 1 87 ? -19.610 2.551 10.858 1.00 68.31 87 TRP A CA 1
ATOM 633 C C . TRP A 1 87 ? -20.649 1.705 11.602 1.00 68.31 87 TRP A C 1
ATOM 635 O O . TRP A 1 87 ? -21.050 2.070 12.705 1.00 68.31 87 TRP A O 1
ATOM 645 N N . MET A 1 88 ? -21.036 0.547 11.053 1.00 65.62 88 MET A N 1
ATOM 646 C CA . MET A 1 88 ? -21.972 -0.369 11.715 1.00 65.62 88 MET A CA 1
ATOM 647 C C . MET A 1 88 ? -21.398 -1.052 12.963 1.00 65.62 88 MET A C 1
ATOM 649 O O . MET A 1 88 ? -22.156 -1.320 13.891 1.00 65.62 88 MET A O 1
ATOM 653 N N . LEU A 1 89 ? -20.085 -1.304 13.022 1.00 64.50 89 LEU A N 1
ATOM 654 C CA . LEU A 1 89 ? -19.427 -1.876 14.207 1.00 64.50 89 LEU A CA 1
ATOM 655 C C . LEU A 1 89 ? -19.260 -0.869 15.365 1.00 64.50 89 LEU A C 1
ATOM 657 O O . LEU A 1 89 ? -18.867 -1.269 16.456 1.00 64.50 89 LEU A O 1
ATOM 661 N N . GLY A 1 90 ? -19.584 0.417 15.173 1.00 57.09 90 GLY A N 1
ATOM 662 C CA . GLY A 1 90 ? -19.613 1.412 16.254 1.00 57.09 90 GLY A CA 1
ATOM 663 C C . GLY A 1 90 ? -18.248 1.961 16.697 1.00 57.09 90 GLY A C 1
ATOM 664 O O . GLY A 1 90 ? -18.203 2.793 17.601 1.00 57.09 90 GLY A O 1
ATOM 665 N N . ASP A 1 91 ? -17.149 1.565 16.044 1.00 53.06 91 ASP A N 1
ATOM 666 C CA . ASP A 1 91 ? -15.792 2.096 16.287 1.00 53.06 91 ASP A CA 1
ATOM 667 C C . ASP A 1 91 ? -15.581 3.501 15.682 1.00 53.06 91 ASP A C 1
ATOM 669 O O . ASP A 1 91 ? -14.668 4.239 16.062 1.00 53.06 91 ASP A O 1
ATOM 673 N N . VAL A 1 92 ? -16.450 3.923 14.758 1.00 51.47 92 VAL A N 1
ATOM 674 C CA . VAL A 1 92 ? -16.418 5.269 14.171 1.00 51.47 92 VAL A CA 1
ATOM 675 C C . VAL A 1 92 ? -17.269 6.212 15.022 1.00 51.47 92 VAL A C 1
ATOM 677 O O . VAL A 1 92 ? -18.462 6.400 14.776 1.00 51.47 92 VAL A O 1
ATOM 680 N N . LYS A 1 93 ? -16.653 6.854 16.024 1.00 50.03 93 LYS A N 1
ATOM 681 C CA . LYS A 1 93 ? -17.249 8.030 16.677 1.00 50.03 93 LYS A CA 1
ATOM 682 C C . LYS A 1 93 ? -17.376 9.160 15.651 1.00 50.03 93 LYS A C 1
ATOM 684 O O . LYS A 1 93 ? -16.411 9.863 15.367 1.00 50.03 93 LYS A O 1
ATOM 689 N N . TYR A 1 94 ? -18.578 9.342 15.107 1.00 47.28 94 TYR A N 1
ATOM 690 C CA . TYR A 1 94 ? -18.939 10.501 14.292 1.00 47.28 94 TYR A CA 1
ATOM 691 C C . TYR A 1 94 ? -18.822 11.784 15.132 1.00 47.28 94 TYR A C 1
ATOM 693 O O . TYR A 1 94 ? -19.719 12.133 15.895 1.00 47.28 94 TYR A O 1
ATOM 701 N N . GLY A 1 95 ? -17.700 12.490 15.001 1.00 52.12 95 GLY A N 1
ATOM 702 C CA . GLY A 1 95 ? -17.423 13.763 15.670 1.00 52.12 95 GLY A CA 1
ATOM 703 C C . GLY A 1 95 ? -18.043 14.976 14.969 1.00 52.12 95 GLY A C 1
ATOM 704 O O . GLY A 1 95 ? -17.353 15.968 14.794 1.00 52.12 95 GLY A O 1
ATOM 705 N N . GLY A 1 96 ? -19.307 14.902 14.534 1.00 58.69 96 GLY A N 1
ATOM 706 C CA . GLY A 1 96 ? -20.027 16.023 13.903 1.00 58.69 96 GLY A CA 1
ATOM 707 C C . GLY A 1 96 ? -19.409 16.578 12.602 1.00 58.69 96 GLY A C 1
ATOM 708 O O . GLY A 1 96 ? -18.348 16.162 12.153 1.00 58.69 96 GLY A O 1
ATOM 709 N N . LEU A 1 97 ? -20.094 17.538 11.969 1.00 60.75 97 LEU A N 1
ATOM 710 C CA . LEU A 1 97 ? -19.590 18.284 10.795 1.00 60.75 97 LEU A CA 1
ATOM 711 C C . LEU A 1 97 ? -18.598 19.403 11.181 1.00 60.75 97 LEU A C 1
ATOM 713 O O . LEU A 1 97 ? -18.001 20.031 10.312 1.00 60.75 97 LEU A O 1
ATOM 717 N N . PHE A 1 98 ? -18.441 19.655 12.484 1.00 53.47 98 PHE A N 1
ATOM 718 C CA . PHE A 1 98 ? -17.612 20.698 13.078 1.00 53.47 98 PHE A CA 1
ATOM 719 C C . PHE A 1 98 ? -17.006 20.150 14.374 1.00 53.47 98 PHE A C 1
ATOM 721 O O . PHE A 1 98 ? -17.721 19.940 15.354 1.00 53.47 98 PHE A O 1
ATOM 728 N N . SER A 1 99 ? -15.693 19.929 14.398 1.00 59.31 99 SER A N 1
ATOM 729 C CA . SER A 1 99 ? -14.962 19.768 15.654 1.00 59.31 99 SER A CA 1
ATOM 730 C C . SER A 1 99 ? -14.671 21.159 16.212 1.00 59.31 99 SER A C 1
ATOM 732 O O . SER A 1 99 ? -13.990 21.948 15.551 1.00 59.31 99 SER A O 1
ATOM 734 N N . LEU A 1 100 ? -15.158 21.476 17.415 1.00 57.28 100 LEU A N 1
ATOM 735 C CA . LEU A 1 100 ? -14.603 22.605 18.162 1.00 57.28 100 LEU A CA 1
ATOM 736 C C . LEU A 1 100 ? -13.101 22.347 18.361 1.00 57.28 100 LEU A C 1
ATOM 738 O O . LEU A 1 100 ? -12.738 21.211 18.689 1.00 57.28 100 LEU A O 1
ATOM 742 N N . PRO A 1 101 ? -12.234 23.346 18.108 1.00 49.12 101 PRO A N 1
ATOM 743 C CA . PRO A 1 101 ? -10.799 23.175 18.250 1.00 49.12 101 PRO A CA 1
ATOM 744 C C . PRO A 1 101 ? -10.503 22.684 19.671 1.00 49.12 101 PRO A C 1
ATOM 746 O O . PRO A 1 101 ? -11.030 23.264 20.625 1.00 49.12 101 PRO A O 1
ATOM 749 N N . PRO A 1 102 ? -9.717 21.606 19.827 1.00 57.38 102 PRO A N 1
ATOM 750 C CA . PRO A 1 102 ? -9.246 21.212 21.141 1.00 57.38 102 PRO A CA 1
ATOM 751 C C . PRO A 1 102 ? -8.370 22.358 21.655 1.00 57.38 102 PRO A C 1
ATOM 753 O O . PRO A 1 102 ? -7.391 22.722 21.002 1.00 57.38 102 PRO A O 1
ATOM 756 N N . SER A 1 103 ? -8.793 22.977 22.757 1.00 47.75 103 SER A N 1
ATOM 757 C CA . SER A 1 103 ? -7.984 23.928 23.524 1.00 47.75 103 SER A CA 1
ATOM 758 C C . SER A 1 103 ? -6.719 23.257 24.037 1.00 47.75 103 SER A C 1
ATOM 760 O O . SER A 1 103 ? -6.885 22.165 24.632 1.00 47.75 103 SER A O 1
#

InterPro domains:
  IPR045018 Azaguanine-like transporters [PTHR43337] (1-89)

Secondary structure (DSSP, 8-state):
-HHHHHTS-HHHHHHHHHHHHHHHHHHHHHHTTSEE--TTTS-EE--TTSHHHHHHHHHHHHHHHHHHTT-TTHHHHHHHHHHHHHHHTT------S-PPPP-

pLDDT: mean 70.69, std 13.71, range [43.88, 93.94]

Radius of gyration: 19.35 Å; chains: 1; bounding box: 44×35×47 Å

Foldseek 3Di:
DVVVVVPPDPVNVVVVVVVVVVVVVVVLCCQQQCFDQDVPPRTDGGDPPDPSNVLSVQLVVQLVVVVVVVDPCSNVVSVVVSVVVCVVVVVDPPCDPDDDPDD

Organism: Serratia marcescens (NCBI:txid615)

Sequence (103 aa):
RYWMIANIPVSLRVGITSGIGLFIGMMGLKNAGIVVANPDTLVTIGSLTSHNVLLGALGFFIIAVLSSRNFHAAVLVSIVVTTLIGWMLGDVKYGGLFSLPPS